Protein AF-A0A392QPU2-F1 (afdb_monomer_lite)

Structure (mmCIF, N/CA/C/O backbone):
data_AF-A0A392QPU2-F1
#
_entry.id   AF-A0A392QPU2-F1
#
loop_
_atom_site.group_PDB
_atom_site.id
_atom_site.type_symbol
_atom_site.label_atom_id
_atom_site.label_alt_id
_atom_site.label_comp_id
_atom_site.label_asym_id
_atom_site.label_entity_id
_atom_site.label_seq_id
_atom_site.pdbx_PDB_ins_code
_atom_site.Cartn_x
_atom_site.Cartn_y
_atom_site.Cartn_z
_atom_site.occupancy
_atom_site.B_iso_or_equiv
_atom_site.auth_seq_id
_atom_site.auth_comp_id
_atom_site.auth_asym_id
_atom_site.auth_atom_id
_atom_site.pdbx_PDB_model_num
ATOM 1 N N . MET A 1 1 ? 21.086 3.841 -27.773 1.00 71.44 1 MET A N 1
ATOM 2 C CA . MET A 1 1 ? 20.523 3.101 -26.634 1.00 71.44 1 MET A CA 1
ATOM 3 C C . MET A 1 1 ? 20.837 1.629 -26.827 1.00 71.44 1 MET A C 1
ATOM 5 O O . MET A 1 1 ? 20.373 1.036 -27.796 1.00 71.44 1 MET A O 1
ATOM 9 N N . SER A 1 2 ? 21.699 1.066 -25.990 1.00 94.81 2 SER A N 1
ATOM 10 C CA . SER A 1 2 ? 22.002 -0.362 -25.984 1.00 94.81 2 SER A CA 1
ATOM 11 C C . SER A 1 2 ? 20.892 -1.142 -25.273 1.00 94.81 2 SER A C 1
ATOM 13 O O . SER A 1 2 ? 20.132 -0.589 -24.476 1.00 94.81 2 SER A O 1
ATOM 15 N N . ARG A 1 3 ? 20.818 -2.455 -25.516 1.00 94.62 3 ARG A N 1
ATOM 16 C CA . ARG A 1 3 ? 19.911 -3.347 -24.775 1.00 94.62 3 ARG A CA 1
ATOM 17 C C . ARG A 1 3 ? 20.112 -3.230 -23.257 1.00 94.62 3 ARG A C 1
ATOM 19 O O . ARG A 1 3 ? 19.137 -3.264 -22.518 1.00 94.62 3 ARG A O 1
ATOM 26 N N . ALA A 1 4 ? 21.356 -3.074 -22.803 1.00 95.62 4 ALA A N 1
ATOM 27 C CA . ALA A 1 4 ? 21.674 -2.921 -21.385 1.00 95.62 4 ALA A CA 1
ATOM 28 C C . ALA A 1 4 ? 21.147 -1.596 -20.810 1.00 95.62 4 ALA A C 1
ATOM 30 O O . ALA A 1 4 ? 20.569 -1.592 -19.729 1.00 95.62 4 ALA A O 1
ATOM 31 N N . GLU A 1 5 ? 21.280 -0.494 -21.554 1.00 94.62 5 GLU A N 1
ATOM 32 C CA . GLU A 1 5 ? 20.757 0.819 -21.146 1.00 94.62 5 GLU A CA 1
ATOM 33 C C . GLU A 1 5 ? 19.226 0.820 -21.043 1.00 94.62 5 GLU A C 1
ATOM 35 O O . GLU A 1 5 ? 18.674 1.384 -20.101 1.00 94.62 5 GLU A O 1
ATOM 40 N N . LEU A 1 6 ? 18.532 0.156 -21.975 1.00 94.50 6 LEU A N 1
ATOM 41 C CA . LEU A 1 6 ? 17.075 0.022 -21.919 1.00 94.50 6 LEU A CA 1
ATOM 42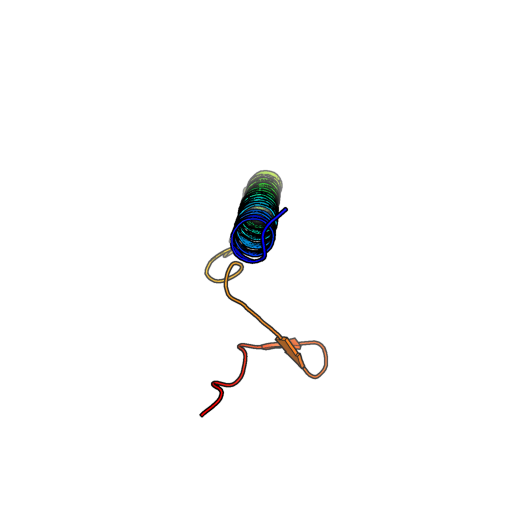 C C . LEU A 1 6 ? 16.628 -0.808 -20.707 1.00 94.50 6 LEU A C 1
ATOM 44 O O . LEU A 1 6 ? 15.715 -0.400 -19.996 1.00 94.50 6 LEU A O 1
ATOM 48 N N . ILE A 1 7 ? 17.288 -1.943 -20.449 1.00 92.94 7 ILE A N 1
ATOM 49 C CA . ILE A 1 7 ? 16.999 -2.792 -19.284 1.00 92.94 7 ILE A CA 1
ATOM 50 C C . ILE A 1 7 ? 17.209 -2.010 -17.982 1.00 92.94 7 ILE A C 1
ATOM 52 O O . ILE A 1 7 ? 16.339 -2.027 -17.117 1.00 92.94 7 ILE A O 1
ATOM 56 N N . ALA A 1 8 ? 18.322 -1.282 -17.856 1.00 91.88 8 ALA A N 1
ATOM 57 C CA . ALA A 1 8 ? 18.601 -0.469 -16.675 1.00 91.88 8 ALA A CA 1
ATOM 58 C C . ALA A 1 8 ? 17.515 0.593 -16.438 1.00 91.88 8 ALA A C 1
ATOM 60 O O . ALA A 1 8 ? 17.053 0.763 -15.311 1.00 91.88 8 ALA A O 1
ATOM 61 N N . ARG A 1 9 ? 17.055 1.261 -17.505 1.00 91.44 9 ARG A N 1
ATOM 62 C CA . ARG A 1 9 ? 16.002 2.277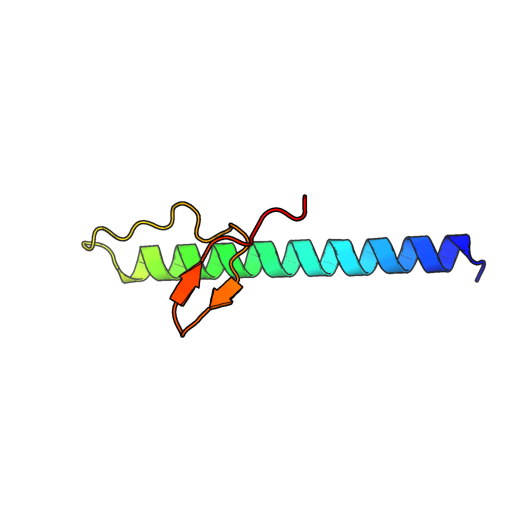 -17.404 1.00 91.44 9 ARG A CA 1
ATOM 63 C C . ARG A 1 9 ? 14.645 1.694 -17.006 1.00 91.44 9 ARG A C 1
ATOM 65 O O . ARG A 1 9 ? 13.916 2.346 -16.266 1.00 91.44 9 ARG A O 1
ATOM 72 N N . ILE A 1 10 ? 14.309 0.490 -17.477 1.00 91.12 10 ILE A N 1
ATOM 73 C CA . ILE A 1 10 ? 13.090 -0.221 -17.060 1.00 91.12 10 ILE A CA 1
ATOM 74 C C . ILE A 1 10 ? 13.133 -0.482 -15.553 1.00 91.12 10 ILE A C 1
ATOM 76 O O . ILE A 1 10 ? 12.223 -0.054 -14.850 1.00 91.12 10 ILE A O 1
ATOM 80 N N . PHE A 1 11 ? 14.218 -1.077 -15.046 1.00 88.81 11 PHE A N 1
ATOM 81 C CA . PHE A 1 11 ? 14.363 -1.351 -13.612 1.00 88.81 11 PHE A CA 1
ATOM 82 C C . PHE A 1 11 ? 14.297 -0.085 -12.751 1.00 88.81 11 PHE A C 1
ATOM 84 O O . PHE A 1 11 ? 13.671 -0.087 -11.695 1.00 88.81 11 PHE A O 1
ATOM 91 N N . GLU A 1 12 ? 14.917 1.009 -13.196 1.00 89.94 12 GLU A N 1
ATOM 92 C CA . GLU A 1 12 ? 14.867 2.295 -12.496 1.00 89.94 12 GLU A CA 1
ATOM 93 C C . GLU A 1 12 ? 13.429 2.836 -12.394 1.00 89.94 12 GLU A C 1
ATOM 95 O O . GLU A 1 12 ? 12.986 3.232 -11.314 1.00 89.94 12 GLU A O 1
ATOM 100 N N . VAL A 1 13 ? 12.679 2.817 -13.503 1.00 89.50 13 VAL A N 1
ATOM 101 C CA . VAL A 1 13 ? 11.281 3.276 -13.534 1.00 89.50 13 VAL A CA 1
ATOM 102 C C . VAL A 1 13 ? 10.377 2.363 -12.702 1.00 89.50 13 VAL A C 1
ATOM 104 O O . VAL A 1 13 ? 9.524 2.864 -11.965 1.00 89.50 13 VAL A O 1
ATOM 107 N N . GLU A 1 14 ? 10.566 1.045 -12.774 1.00 84.56 14 GLU A N 1
ATOM 108 C CA . GLU A 1 14 ? 9.809 0.072 -11.979 1.00 84.56 14 GLU A CA 1
ATOM 109 C C . GLU A 1 14 ? 10.066 0.243 -10.480 1.00 84.56 14 GLU A C 1
ATOM 111 O O . GLU A 1 14 ? 9.113 0.329 -9.703 1.00 84.56 14 GLU A O 1
ATOM 116 N N . SER A 1 15 ? 11.332 0.382 -10.073 1.00 79.94 15 SER A N 1
ATOM 117 C CA . SER A 1 15 ? 11.692 0.620 -8.672 1.0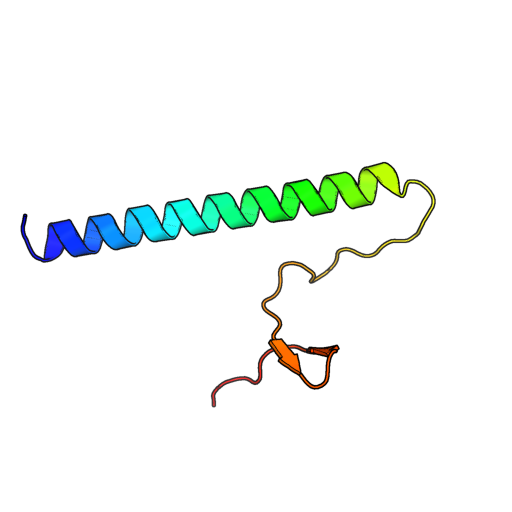0 79.94 15 SER A CA 1
ATOM 118 C C . SER A 1 15 ? 11.095 1.929 -8.160 1.00 79.94 15 SER A C 1
ATOM 120 O O . SER A 1 15 ? 10.484 1.946 -7.095 1.00 79.94 15 SER A O 1
ATOM 122 N N . SER A 1 16 ? 11.198 3.013 -8.936 1.00 88.62 16 SER A N 1
ATOM 123 C CA . SER A 1 16 ? 10.617 4.307 -8.560 1.00 88.62 16 SER A CA 1
ATOM 124 C C . SER A 1 16 ? 9.094 4.236 -8.414 1.00 88.62 16 SER A C 1
ATOM 126 O O . SER A 1 16 ? 8.533 4.813 -7.479 1.00 88.62 16 SER A O 1
ATOM 128 N N . SER A 1 17 ? 8.425 3.494 -9.299 1.00 86.94 17 SER A N 1
ATOM 129 C CA . SER A 1 17 ? 6.974 3.293 -9.244 1.00 86.94 17 SER A CA 1
ATOM 130 C C . SER A 1 17 ? 6.563 2.484 -8.011 1.00 86.94 17 SER A 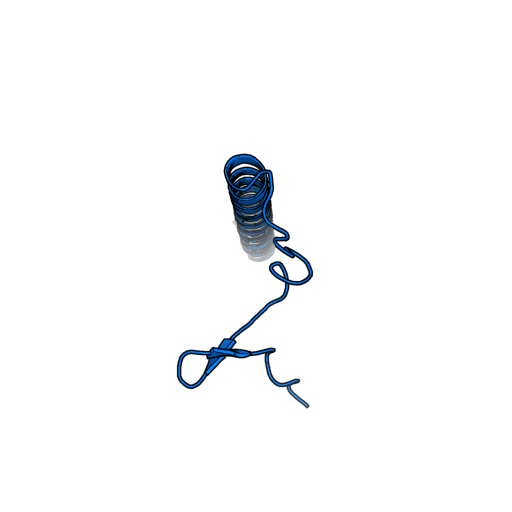C 1
ATOM 132 O O . SER A 1 17 ? 5.579 2.823 -7.350 1.00 86.94 17 SER A O 1
ATOM 134 N N . LEU A 1 18 ? 7.336 1.451 -7.661 1.00 85.62 18 LEU A N 1
ATOM 135 C CA . LEU A 1 18 ? 7.103 0.632 -6.474 1.00 85.62 18 LEU A CA 1
ATOM 136 C C . LEU A 1 18 ? 7.301 1.432 -5.179 1.00 85.62 18 LEU A C 1
ATOM 138 O O . LEU A 1 18 ? 6.454 1.372 -4.287 1.00 85.62 18 LEU A O 1
ATOM 142 N N . ASP A 1 19 ? 8.377 2.214 -5.086 1.00 87.94 19 ASP A N 1
ATOM 143 C CA . ASP A 1 19 ? 8.660 3.055 -3.919 1.00 87.94 19 ASP A CA 1
ATOM 144 C C . ASP A 1 19 ? 7.590 4.135 -3.721 1.00 87.94 19 ASP A C 1
ATOM 146 O O . ASP A 1 19 ? 7.152 4.392 -2.591 1.00 87.94 19 ASP A O 1
ATOM 150 N N . PHE A 1 20 ? 7.113 4.727 -4.820 1.00 90.00 20 PHE A N 1
ATOM 151 C CA . PHE A 1 20 ? 5.996 5.666 -4.796 1.00 90.00 20 PHE A CA 1
ATOM 152 C C . PHE A 1 20 ? 4.707 5.000 -4.298 1.00 90.00 20 PHE A C 1
ATOM 154 O O . PHE A 1 20 ? 4.078 5.504 -3.364 1.00 90.00 20 PHE A O 1
ATOM 161 N N . ALA A 1 21 ? 4.335 3.847 -4.864 1.00 88.81 21 ALA A N 1
ATOM 162 C CA . ALA A 1 21 ? 3.135 3.112 -4.463 1.00 88.81 21 ALA A CA 1
ATOM 163 C C . ALA A 1 21 ? 3.188 2.707 -2.982 1.00 88.81 21 ALA A C 1
ATOM 165 O O . ALA A 1 21 ? 2.220 2.897 -2.243 1.00 88.81 21 ALA A O 1
ATOM 166 N N . LYS A 1 22 ? 4.347 2.226 -2.520 1.00 88.62 22 LYS A N 1
ATOM 167 C CA . LYS A 1 22 ? 4.592 1.866 -1.121 1.00 88.62 22 LYS A CA 1
ATOM 168 C C . LYS A 1 22 ? 4.437 3.070 -0.191 1.00 88.62 22 LYS A C 1
ATOM 170 O O . LYS A 1 22 ? 3.755 2.977 0.829 1.00 88.62 22 LYS A O 1
ATOM 175 N N . SER A 1 23 ? 5.026 4.209 -0.550 1.00 91.62 23 SER A N 1
ATOM 176 C CA . SER A 1 23 ? 4.921 5.447 0.233 1.00 91.62 23 SER A CA 1
ATOM 177 C C . SER A 1 23 ? 3.479 5.958 0.302 1.00 91.62 23 SER A C 1
ATOM 179 O O . SER A 1 23 ? 3.006 6.336 1.374 1.00 91.62 23 SER A O 1
ATOM 181 N N . SER A 1 24 ? 2.757 5.915 -0.821 1.00 93.62 24 SER A N 1
ATOM 182 C CA . SER A 1 24 ? 1.343 6.294 -0.891 1.00 93.62 24 SER A CA 1
ATOM 183 C C . SER A 1 24 ? 0.470 5.393 -0.011 1.00 93.62 24 SER A C 1
ATOM 185 O O . SER A 1 24 ? -0.335 5.896 0.773 1.00 93.62 24 SER A O 1
ATOM 187 N N . PHE A 1 25 ? 0.692 4.076 -0.050 1.00 91.44 25 PHE A N 1
ATOM 188 C CA . PHE A 1 25 ? -0.015 3.121 0.800 1.00 91.44 25 PHE A CA 1
ATOM 189 C C . PHE A 1 25 ? 0.174 3.424 2.293 1.00 91.44 25 PHE A C 1
ATOM 191 O O . PHE A 1 25 ? -0.805 3.553 3.029 1.00 91.44 25 PHE A O 1
ATOM 198 N N . TYR A 1 26 ? 1.419 3.602 2.751 1.00 91.44 26 TYR A N 1
ATOM 199 C CA . TYR A 1 26 ? 1.676 3.918 4.160 1.00 91.44 26 TYR A CA 1
ATOM 200 C C . TYR A 1 26 ? 1.098 5.269 4.577 1.00 91.44 26 TYR A C 1
ATOM 202 O O . TYR A 1 26 ? 0.643 5.416 5.711 1.00 91.44 26 TYR A O 1
ATOM 210 N N . ASN A 1 27 ? 1.066 6.246 3.670 1.00 94.56 27 ASN A N 1
ATOM 211 C CA . ASN A 1 27 ? 0.413 7.519 3.933 1.00 94.56 27 ASN A CA 1
ATOM 212 C C . ASN A 1 27 ? -1.099 7.348 4.162 1.00 94.56 27 ASN A C 1
ATOM 214 O O . ASN A 1 27 ? -1.624 7.896 5.128 1.00 94.56 27 ASN A O 1
ATOM 218 N N . VAL A 1 28 ? -1.783 6.543 3.343 1.00 93.38 28 VAL A N 1
ATOM 219 C CA . VAL A 1 28 ? -3.208 6.223 3.544 1.00 93.38 28 VAL A CA 1
ATOM 220 C C . VAL A 1 28 ? -3.427 5.495 4.870 1.00 93.38 28 VAL A C 1
ATOM 222 O O . VAL A 1 28 ? -4.329 5.861 5.620 1.00 93.38 28 VAL A O 1
ATOM 225 N N . VAL A 1 29 ? -2.578 4.519 5.209 1.00 91.31 29 VAL A N 1
ATOM 226 C CA . VAL A 1 29 ? -2.640 3.816 6.503 1.00 91.31 29 VAL A CA 1
ATOM 227 C C . VAL A 1 29 ? -2.533 4.801 7.671 1.00 91.31 29 VAL A C 1
ATOM 229 O O . VAL A 1 29 ? -3.344 4.740 8.595 1.00 91.31 29 VAL A O 1
ATOM 232 N N . ALA A 1 30 ? -1.590 5.745 7.611 1.00 90.69 30 ALA A N 1
ATOM 233 C CA . ALA A 1 30 ? -1.425 6.767 8.640 1.00 90.69 30 ALA A CA 1
ATOM 234 C C . ALA A 1 30 ? -2.653 7.686 8.751 1.00 90.69 30 ALA A C 1
ATOM 236 O O . ALA A 1 30 ? -3.089 7.993 9.859 1.00 90.69 30 ALA A O 1
ATOM 237 N N . GLN A 1 31 ? -3.249 8.090 7.623 1.00 93.94 31 GLN A N 1
ATOM 238 C CA . GLN A 1 31 ? -4.484 8.880 7.621 1.00 93.94 31 GLN A CA 1
ATOM 239 C C . GLN A 1 31 ? -5.645 8.113 8.267 1.00 93.94 31 GLN A C 1
ATOM 241 O O . GLN A 1 31 ? -6.339 8.662 9.120 1.00 93.94 31 GLN A O 1
ATOM 246 N N . VAL A 1 32 ? -5.835 6.836 7.919 1.00 90.94 32 VAL A N 1
ATOM 247 C CA . VAL A 1 32 ? -6.879 5.986 8.517 1.00 90.94 32 VAL A CA 1
ATOM 248 C C . VAL A 1 32 ? -6.685 5.875 10.027 1.00 90.94 32 VAL A C 1
ATOM 250 O O . VAL A 1 32 ? -7.638 6.074 10.774 1.00 90.94 32 VAL A O 1
ATOM 253 N N . GLN A 1 33 ? -5.463 5.624 10.495 1.00 89.38 33 GLN A N 1
ATOM 254 C CA . GLN A 1 33 ? -5.169 5.577 11.930 1.00 89.38 33 GLN A CA 1
ATOM 255 C C . GLN A 1 33 ? -5.457 6.919 12.618 1.00 89.38 33 GLN A C 1
ATOM 257 O O . GLN A 1 33 ? -6.072 6.947 13.682 1.00 89.38 33 GLN A O 1
ATOM 262 N N . LEU A 1 34 ? -5.065 8.035 11.995 1.00 92.00 34 LEU A N 1
ATOM 263 C CA . LEU A 1 34 ? -5.275 9.377 12.534 1.00 92.00 34 LEU A CA 1
ATOM 264 C C . LEU A 1 34 ? -6.763 9.723 12.671 1.00 92.00 34 LEU A C 1
ATOM 266 O O . LEU A 1 34 ? -7.156 10.292 13.685 1.00 92.00 34 LEU A O 1
ATOM 270 N N . PHE A 1 35 ? -7.587 9.404 11.674 1.00 92.75 35 PHE A N 1
ATOM 271 C CA . PHE A 1 35 ? -9.014 9.747 11.693 1.00 92.75 35 PHE A CA 1
ATOM 272 C C . PHE A 1 35 ? -9.861 8.816 12.565 1.00 92.75 35 PHE A C 1
ATOM 274 O O . PHE A 1 35 ? -10.989 9.164 12.899 1.00 92.75 35 PHE A O 1
ATOM 281 N N . ASN A 1 36 ? -9.324 7.664 12.967 1.00 92.00 36 ASN A N 1
ATOM 282 C CA . ASN A 1 36 ? -10.020 6.674 13.789 1.00 92.00 36 ASN A CA 1
ATOM 283 C C . ASN A 1 36 ? -9.416 6.563 15.199 1.00 92.00 36 ASN A C 1
ATOM 285 O O . ASN A 1 36 ? -9.396 5.487 15.799 1.00 92.00 36 ASN A O 1
ATOM 289 N N . GLN A 1 37 ? -8.922 7.678 15.744 1.00 85.50 37 GLN A N 1
ATOM 290 C CA . GLN A 1 37 ? -8.445 7.747 17.125 1.00 85.50 37 GLN A CA 1
ATOM 291 C C . GLN A 1 37 ? -9.571 7.347 18.092 1.00 85.50 37 GLN A C 1
ATOM 293 O O . GLN A 1 37 ? -10.587 8.029 18.191 1.00 85.50 37 GLN A O 1
ATOM 298 N N . GLY A 1 38 ? -9.387 6.224 18.793 1.00 87.56 38 GLY A N 1
ATOM 299 C CA . GLY A 1 38 ? -10.376 5.652 19.716 1.00 87.56 38 GLY A CA 1
ATOM 300 C C . GLY A 1 38 ? -11.022 4.348 19.239 1.00 87.56 38 GLY A C 1
ATOM 301 O O . GLY A 1 38 ? -11.733 3.717 20.016 1.00 87.56 38 GLY A O 1
ATOM 302 N N . LEU A 1 39 ? -10.750 3.915 18.004 1.00 88.94 39 LEU A N 1
ATOM 303 C CA . LEU A 1 39 ? -11.097 2.583 17.510 1.00 88.94 39 LEU A CA 1
ATOM 304 C C . LEU A 1 39 ? -9.845 1.704 17.453 1.00 88.94 39 LEU A C 1
ATOM 306 O O . LEU A 1 39 ? -8.778 2.143 17.023 1.00 88.94 39 LEU A O 1
ATOM 310 N N . GLU A 1 40 ? -9.978 0.441 17.850 1.00 84.56 40 GLU A N 1
ATOM 311 C CA . GLU A 1 40 ? -8.905 -0.540 17.704 1.00 84.56 40 GLU A CA 1
ATOM 312 C C . GLU A 1 40 ? -8.877 -1.056 16.257 1.00 84.56 40 GLU A C 1
ATOM 314 O O . GLU A 1 40 ? -9.526 -2.038 15.904 1.00 84.56 40 GLU A O 1
ATOM 319 N N . ILE A 1 41 ? -8.154 -0.342 15.387 1.00 83.25 41 ILE A N 1
ATOM 320 C CA . ILE A 1 41 ? -7.951 -0.726 13.985 1.00 83.25 41 ILE A CA 1
ATOM 321 C C . ILE A 1 41 ? -6.559 -1.335 13.826 1.00 83.25 41 ILE A C 1
ATOM 323 O O . ILE A 1 41 ? -5.544 -0.641 13.915 1.00 83.25 41 ILE A O 1
ATOM 327 N N . SER A 1 42 ? -6.510 -2.634 13.533 1.00 83.62 42 SER A N 1
ATOM 328 C CA . SER A 1 42 ? -5.263 -3.308 13.172 1.00 83.62 42 SER A CA 1
ATOM 329 C C . SER A 1 42 ? -4.909 -3.040 11.712 1.00 83.62 42 SER A C 1
ATOM 331 O O . SER A 1 42 ? -5.694 -3.303 10.804 1.00 83.62 42 SER A O 1
ATOM 333 N N . THR A 1 43 ? -3.695 -2.547 11.483 1.00 82.75 43 THR A N 1
ATOM 334 C CA . THR A 1 43 ? -3.119 -2.363 10.141 1.00 82.75 43 THR A CA 1
ATOM 335 C C . THR A 1 43 ? -2.067 -3.427 9.816 1.00 82.75 43 THR A C 1
ATOM 337 O O . THR A 1 43 ? -1.413 -3.376 8.771 1.00 82.75 43 THR A O 1
ATOM 340 N N . ALA A 1 44 ? -1.910 -4.419 10.700 1.00 84.44 44 ALA A N 1
ATOM 341 C CA . ALA A 1 44 ? -0.941 -5.491 10.552 1.00 84.44 44 ALA A CA 1
ATOM 342 C C . ALA A 1 44 ? -1.231 -6.326 9.295 1.00 84.44 44 ALA A C 1
ATOM 344 O O . ALA A 1 44 ? -2.338 -6.819 9.091 1.00 84.44 44 ALA A O 1
ATOM 345 N N . GLY A 1 45 ? -0.217 -6.489 8.443 1.00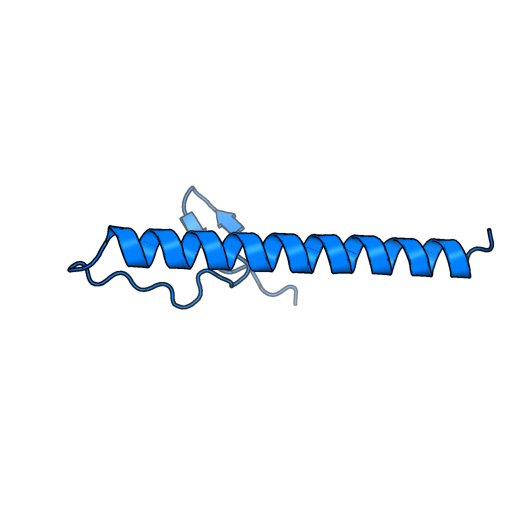 83.19 45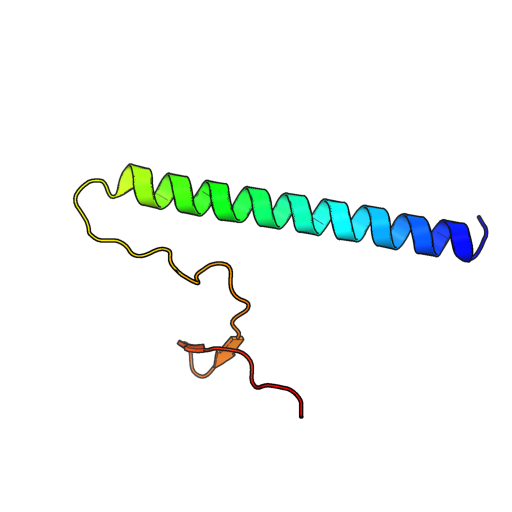 GLY A N 1
ATOM 346 C CA . GLY A 1 45 ? -0.305 -7.323 7.243 1.00 83.19 45 GLY A CA 1
ATOM 347 C C . GLY A 1 45 ? -1.108 -6.726 6.083 1.00 83.19 45 GLY A C 1
ATOM 348 O O . GLY A 1 45 ? -1.266 -7.404 5.069 1.00 83.19 45 GLY A O 1
ATOM 349 N N . LEU A 1 46 ? -1.581 -5.474 6.171 1.00 84.19 46 LEU A N 1
ATOM 350 C CA . LEU A 1 46 ? -2.244 -4.810 5.038 1.00 84.19 46 LEU A CA 1
ATOM 351 C C . LEU A 1 46 ? -1.283 -4.522 3.871 1.00 84.19 46 LEU A C 1
ATOM 353 O O . LEU A 1 46 ? -1.725 -4.340 2.745 1.00 84.19 46 LEU A O 1
ATOM 357 N N . ASN A 1 47 ? 0.026 -4.495 4.129 1.00 82.50 47 ASN A N 1
ATOM 358 C CA . ASN A 1 47 ? 1.070 -4.339 3.115 1.00 82.50 47 ASN A CA 1
ATOM 359 C C . ASN A 1 47 ? 1.450 -5.657 2.414 1.00 82.50 47 ASN A C 1
ATOM 361 O O . ASN A 1 47 ? 2.312 -5.646 1.536 1.00 82.50 47 ASN A O 1
ATOM 365 N N . ALA A 1 48 ? 0.885 -6.791 2.838 1.00 85.94 48 ALA A N 1
ATOM 366 C CA . ALA A 1 48 ? 1.110 -8.067 2.174 1.00 85.94 48 ALA A CA 1
ATOM 367 C C . ALA A 1 48 ? 0.331 -8.123 0.855 1.00 85.94 48 ALA A C 1
ATOM 369 O O . ALA A 1 48 ? -0.784 -7.607 0.762 1.00 85.94 48 ALA A O 1
ATOM 370 N N . LEU A 1 49 ? 0.897 -8.801 -0.147 1.00 83.38 49 LEU A N 1
ATOM 371 C CA . LEU A 1 49 ? 0.161 -9.138 -1.363 1.00 83.38 49 LEU A CA 1
ATOM 372 C C . LEU A 1 49 ? -1.063 -9.981 -0.997 1.00 83.38 49 LEU A C 1
ATOM 374 O O . LEU A 1 49 ? -0.972 -10.918 -0.201 1.00 83.38 49 LEU A O 1
ATOM 378 N N . LYS A 1 50 ? -2.202 -9.628 -1.584 1.00 86.38 50 LYS A N 1
ATOM 379 C CA . LYS A 1 50 ? -3.471 -10.340 -1.453 1.00 86.38 50 LYS A CA 1
ATOM 380 C C . LYS A 1 50 ? -4.111 -10.464 -2.827 1.00 86.38 50 LYS A C 1
ATOM 382 O O . LYS A 1 50 ? -3.894 -9.624 -3.696 1.00 86.38 50 LYS A O 1
ATOM 387 N N . GLU A 1 51 ? -4.905 -11.503 -3.004 1.00 90.50 51 GLU A N 1
ATOM 388 C CA . GLU A 1 51 ? -5.758 -11.704 -4.171 1.00 90.50 51 GLU A CA 1
ATOM 389 C C . GLU A 1 51 ? -7.226 -11.580 -3.745 1.00 90.50 51 GLU A C 1
ATOM 391 O O . GLU A 1 51 ? -7.572 -11.872 -2.598 1.00 90.50 51 GLU A O 1
ATOM 396 N N . VAL A 1 52 ? -8.093 -11.130 -4.654 1.00 91.06 52 VAL A N 1
ATOM 397 C CA . VAL A 1 52 ? -9.542 -11.134 -4.418 1.00 91.06 52 VAL A CA 1
ATOM 398 C C . VAL A 1 52 ? -10.098 -12.454 -4.937 1.00 91.06 52 VAL A C 1
ATOM 400 O O . VAL A 1 52 ? -10.015 -12.730 -6.133 1.00 91.06 52 VAL A O 1
ATOM 403 N N . ARG A 1 53 ? -10.678 -13.262 -4.050 1.00 93.44 53 ARG A N 1
ATOM 404 C CA . ARG A 1 53 ? -11.344 -14.522 -4.390 1.00 93.44 53 ARG A CA 1
ATOM 405 C C . ARG A 1 53 ? -12.712 -14.543 -3.735 1.00 93.44 53 ARG A C 1
ATOM 407 O O . ARG A 1 53 ? -12.816 -14.313 -2.538 1.00 93.44 53 ARG A O 1
ATOM 414 N N . ASP A 1 54 ? -13.750 -14.754 -4.539 1.00 94.75 54 ASP A N 1
ATOM 415 C CA . ASP A 1 54 ? -15.147 -14.765 -4.081 1.00 94.75 54 ASP A CA 1
ATOM 416 C C . ASP A 1 54 ? -15.556 -13.495 -3.300 1.00 94.75 54 ASP A C 1
ATOM 418 O O . ASP A 1 54 ? -16.411 -13.527 -2.423 1.00 94.75 54 ASP A O 1
ATOM 422 N N . GLY A 1 55 ? -14.943 -12.351 -3.632 1.00 93.25 55 GLY A N 1
ATOM 423 C CA . GLY A 1 55 ? -15.178 -11.066 -2.961 1.00 93.25 55 GLY A CA 1
ATOM 424 C C . GLY A 1 55 ? -14.379 -10.855 -1.670 1.00 93.25 55 GLY A C 1
ATOM 425 O O . GLY A 1 55 ? -14.446 -9.772 -1.094 1.00 93.25 55 GLY A O 1
ATOM 426 N N . GLU A 1 56 ? -13.584 -11.836 -1.245 1.00 89.31 56 GLU A N 1
ATOM 427 C CA . GLU A 1 56 ? -12.734 -11.753 -0.059 1.00 89.31 56 GLU A CA 1
ATOM 428 C C . GLU A 1 56 ? -11.261 -11.548 -0.426 1.00 89.31 56 GLU A C 1
ATOM 430 O O . GLU A 1 56 ? -10.766 -12.051 -1.436 1.00 89.31 56 GLU A O 1
ATOM 435 N N . LEU A 1 57 ? -10.538 -10.810 0.421 1.00 84.88 57 LEU A N 1
ATOM 436 C CA . LEU A 1 57 ? -9.090 -10.658 0.306 1.00 84.88 57 LEU A CA 1
ATOM 437 C C . LEU A 1 57 ? -8.385 -11.850 0.959 1.00 84.88 57 LEU A C 1
ATOM 439 O O . LEU A 1 57 ? -8.339 -11.953 2.186 1.00 84.88 57 LEU A O 1
ATOM 443 N N . VAL A 1 58 ? -7.765 -12.707 0.153 1.00 90.94 58 VAL A N 1
ATOM 444 C CA . VAL A 1 58 ? -7.039 -13.898 0.616 1.00 90.94 58 VAL A CA 1
ATOM 445 C C . VAL A 1 58 ? -5.549 -13.804 0.291 1.00 90.94 58 VAL A C 1
ATOM 447 O O . VAL A 1 58 ? -5.127 -13.024 -0.565 1.00 90.94 58 VAL A O 1
ATOM 450 N N . SER A 1 59 ? -4.720 -14.557 1.016 1.00 89.00 59 SER A N 1
ATOM 451 C CA . SER A 1 59 ? -3.296 -14.668 0.685 1.00 89.00 59 SER A CA 1
ATOM 452 C C . SER A 1 59 ? -3.132 -15.424 -0.639 1.00 89.00 59 SER A C 1
ATOM 454 O O . SER A 1 59 ? -3.822 -16.433 -0.813 1.00 89.00 59 SER A O 1
ATOM 456 N N . PRO A 1 60 ? -2.222 -14.988 -1.532 1.00 88.00 60 PRO A N 1
ATOM 457 C CA . PRO A 1 60 ? -1.926 -15.703 -2.764 1.00 88.00 60 PRO A CA 1
ATOM 458 C C . PRO A 1 60 ? -1.562 -17.155 -2.460 1.00 88.00 60 PRO A C 1
ATOM 460 O O . PRO A 1 60 ? -0.846 -17.427 -1.490 1.00 88.00 60 PRO A O 1
ATOM 463 N N . ARG A 1 61 ? -2.039 -18.090 -3.284 1.00 84.44 61 ARG A N 1
ATOM 464 C CA . ARG A 1 61 ? -1.527 -19.465 -3.246 1.00 84.44 61 ARG A CA 1
ATOM 465 C C . ARG A 1 61 ? -0.039 -19.435 -3.585 1.00 84.44 61 ARG A C 1
ATOM 467 O O . ARG A 1 61 ? 0.353 -18.772 -4.541 1.00 84.44 61 ARG A O 1
ATOM 474 N N . SER A 1 62 ? 0.771 -20.145 -2.807 1.00 76.25 62 SER A N 1
ATOM 475 C CA . SER A 1 62 ? 2.148 -20.446 -3.191 1.00 76.25 62 SER A CA 1
ATOM 476 C C . SER A 1 62 ? 2.108 -21.133 -4.556 1.00 76.25 62 SER A C 1
ATOM 478 O O . SER A 1 62 ? 1.390 -22.123 -4.706 1.00 76.25 62 SER A O 1
ATOM 480 N N . GLU A 1 63 ? 2.822 -20.609 -5.548 1.00 66.25 63 GLU A N 1
ATOM 481 C CA . GLU A 1 63 ? 3.157 -21.414 -6.722 1.00 66.25 63 GLU A CA 1
ATOM 482 C C . GLU A 1 63 ? 4.163 -22.468 -6.234 1.00 66.25 63 GLU A C 1
ATOM 484 O O . GLU A 1 63 ? 5.219 -22.104 -5.712 1.00 66.25 63 GLU A O 1
ATOM 489 N N . GLU A 1 64 ? 3.774 -23.748 -6.263 1.00 47.53 64 GLU A N 1
ATOM 490 C CA . GLU A 1 64 ? 4.694 -24.878 -6.042 1.00 47.53 64 GLU A CA 1
ATOM 491 C C . GLU A 1 64 ? 5.754 -24.949 -7.146 1.00 47.53 64 GLU A C 1
ATOM 493 O O . GLU A 1 64 ? 5.389 -24.766 -8.333 1.00 47.53 64 GLU A O 1
#

Secondary structure (DSSP, 8-state):
--HHHHHHHHHHHHHHHHHHHHHHHHHHHHHHHHHTTTS----TTTTS--EEETTEEEPPPP--

Foldseek 3Di:
DDPVVVVVVVVVVVVVVVVVVVVVVVVVVVVVCVVPVPDPDDPPCVPADFDQDPNDTHHDDDDD

Organism: NCBI:txid97028

pLDDT: mean 87.77, std 7.42, range [47.53, 95.62]

Radius of gyration: 17.42 Å; chains: 1; bounding box: 37×35×46 Å

Sequence (64 aa):
MSRAELIARIFEVESSSLDFAKSSFYNVVAQVQLFNQGLEISTAGLNALKEVRDGELVSPRSEE